Protein AF-A0A9N9IKG3-F1 (afdb_monomer)

Radius of gyration: 14.06 Å; Cα contacts (8 Å, |Δi|>4): 44; chains: 1; bounding box: 27×42×29 Å

InterPro domains:
  IPR007955 Bystin [PF05291] (2-61)
  IPR007955 Bystin [PTHR12821] (1-67)

Mean predicted aligned error: 5.91 Å

Sequence (70 aa):
NDERAMPVLWHQSFLVFAQRYKQDLTPEQKDALLGVMKAKTHELITPEIRREIVNSVARGEIMDTEMMEL

Foldseek 3Di:
DDQDADDPVVLVVLLVCLQPCLQVAAPVRLVVVVVVCVSHPDPPRSVSSCVSNVVYDYHPDDDCPVVVPD

Secondary structure (DSSP, 8-state):
---SPPPHHHHHHHHHHHHHHGGG--HHHHHHHHHHHHHS--TTTHHHHHHHHHTSPPTT----GGGG--

Structure (mmCIF, N/CA/C/O backbone):
data_AF-A0A9N9IKG3-F1
#
_entry.id   AF-A0A9N9IKG3-F1
#
loop_
_atom_site.group_PDB
_atom_site.id
_atom_site.type_symbol
_atom_site.label_atom_id
_atom_site.label_alt_id
_atom_site.label_comp_id
_atom_site.label_asym_id
_atom_site.label_entity_id
_atom_site.label_seq_id
_atom_site.pdbx_PDB_ins_code
_atom_site.Cartn_x
_atom_site.Cartn_y
_atom_site.Cartn_z
_atom_site.occupancy
_atom_site.B_iso_or_equiv
_atom_site.auth_seq_id
_atom_site.auth_comp_id
_atom_site.auth_asym_id
_atom_site.auth_atom_id
_atom_site.pdbx_PDB_model_num
ATOM 1 N N . ASN A 1 1 ? 6.157 -17.600 3.529 1.0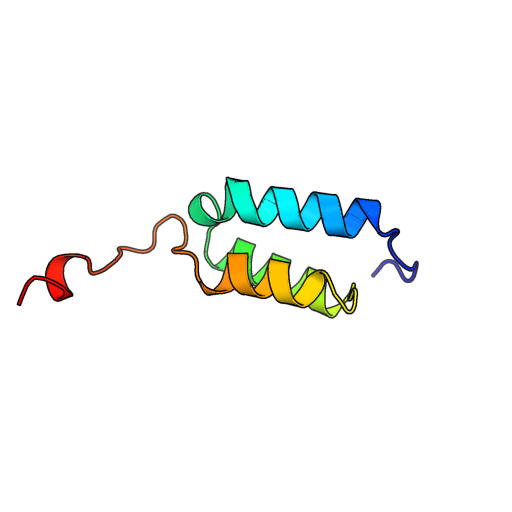0 68.75 1 ASN A N 1
ATOM 2 C CA . ASN A 1 1 ? 6.060 -16.401 2.671 1.00 68.75 1 ASN A CA 1
ATOM 3 C C . ASN A 1 1 ? 6.447 -16.813 1.264 1.00 68.75 1 ASN A C 1
ATOM 5 O O . ASN A 1 1 ? 7.369 -17.605 1.144 1.00 68.75 1 ASN A O 1
ATOM 9 N N . ASP A 1 2 ? 5.755 -16.341 0.229 1.00 85.19 2 ASP A N 1
ATOM 10 C CA . ASP A 1 2 ? 6.189 -16.556 -1.161 1.00 85.19 2 ASP A CA 1
ATOM 11 C C . ASP A 1 2 ? 7.459 -15.730 -1.414 1.00 85.19 2 ASP A C 1
ATOM 13 O O . ASP A 1 2 ? 7.474 -14.549 -1.072 1.00 85.19 2 ASP A O 1
ATOM 17 N N . GLU A 1 3 ? 8.521 -16.305 -1.977 1.00 89.75 3 GLU A N 1
ATOM 18 C CA . GLU A 1 3 ? 9.804 -15.618 -2.209 1.00 89.75 3 GLU A CA 1
ATOM 19 C C . GLU A 1 3 ? 9.873 -14.909 -3.567 1.00 89.75 3 GLU A C 1
ATOM 21 O O . GLU A 1 3 ? 10.731 -14.056 -3.783 1.00 89.75 3 GLU A O 1
ATOM 26 N N . ARG A 1 4 ? 8.934 -15.191 -4.477 1.00 92.06 4 ARG A N 1
ATOM 27 C CA . ARG A 1 4 ? 8.966 -14.660 -5.845 1.00 92.06 4 ARG A CA 1
ATOM 28 C C . ARG A 1 4 ? 8.823 -13.140 -5.866 1.00 92.06 4 ARG A C 1
ATOM 30 O O . ARG A 1 4 ? 8.018 -12.572 -5.121 1.00 92.06 4 ARG A O 1
ATOM 37 N N . ALA A 1 5 ? 9.556 -12.480 -6.758 1.00 91.25 5 ALA A N 1
ATOM 38 C CA . ALA A 1 5 ? 9.309 -11.079 -7.077 1.00 91.25 5 ALA A CA 1
ATOM 39 C C . ALA A 1 5 ? 7.926 -10.947 -7.732 1.00 91.25 5 ALA A C 1
ATOM 41 O O . ALA A 1 5 ? 7.582 -11.721 -8.628 1.00 91.25 5 ALA A O 1
ATOM 42 N N . MET A 1 6 ? 7.119 -9.996 -7.263 1.00 96.19 6 MET A N 1
ATOM 43 C CA . MET A 1 6 ? 5.804 -9.755 -7.850 1.00 96.19 6 MET A CA 1
ATOM 44 C C . MET A 1 6 ? 5.954 -8.886 -9.106 1.00 96.19 6 MET A C 1
ATOM 46 O O . MET A 1 6 ? 6.749 -7.945 -9.108 1.00 96.19 6 MET A O 1
ATOM 50 N N . PRO A 1 7 ? 5.218 -9.178 -10.191 1.00 97.25 7 PRO A N 1
ATOM 51 C CA . PRO A 1 7 ? 5.265 -8.357 -11.394 1.00 97.25 7 PRO A CA 1
ATOM 52 C C . PRO A 1 7 ? 4.660 -6.969 -11.137 1.00 97.25 7 PRO A C 1
ATOM 54 O O . PRO A 1 7 ? 3.798 -6.807 -10.274 1.00 97.25 7 PRO A O 1
ATOM 57 N N . VAL A 1 8 ? 5.034 -5.974 -11.949 1.00 97.75 8 VAL A N 1
ATOM 58 C CA . VAL A 1 8 ? 4.490 -4.598 -11.886 1.00 97.75 8 VAL A CA 1
ATOM 59 C C . VAL A 1 8 ? 2.960 -4.568 -11.820 1.00 97.75 8 VAL A C 1
ATOM 61 O O . VAL A 1 8 ? 2.398 -3.845 -10.999 1.00 97.75 8 VAL A O 1
ATOM 64 N N . LEU A 1 9 ? 2.281 -5.396 -12.622 1.00 98.19 9 LEU A N 1
ATOM 65 C CA . LEU A 1 9 ? 0.814 -5.474 -12.654 1.00 98.19 9 LEU A CA 1
ATOM 66 C C . LEU A 1 9 ? 0.196 -5.845 -11.300 1.00 98.19 9 LEU A C 1
ATOM 68 O O . LEU A 1 9 ? -0.896 -5.382 -10.972 1.00 98.19 9 LEU A O 1
ATOM 72 N N . TRP A 1 10 ? 0.889 -6.652 -10.495 1.00 98.19 10 TRP A N 1
ATOM 73 C CA . TRP A 1 10 ? 0.431 -7.006 -9.154 1.00 98.19 10 TRP A CA 1
ATOM 74 C C . TRP A 1 10 ? 0.448 -5.778 -8.234 1.00 98.19 10 TRP A C 1
ATOM 76 O O . TRP A 1 10 ? -0.547 -5.486 -7.572 1.00 98.19 10 TRP A O 1
ATOM 86 N N . HIS A 1 11 ? 1.531 -4.994 -8.268 1.00 98.31 11 HIS A N 1
ATOM 87 C CA . HIS A 1 11 ? 1.640 -3.750 -7.500 1.00 98.31 11 HIS A CA 1
ATOM 88 C C . HIS A 1 11 ? 0.639 -2.691 -7.972 1.00 98.31 11 HIS A C 1
ATOM 90 O O . HIS A 1 11 ? 0.032 -2.012 -7.149 1.00 98.31 11 HIS A O 1
ATOM 96 N N . GLN A 1 12 ? 0.421 -2.571 -9.284 1.00 98.44 12 GLN A N 1
ATOM 97 C CA . GLN A 1 12 ? -0.590 -1.671 -9.847 1.00 98.44 12 GLN A CA 1
ATOM 98 C C . GLN A 1 12 ? -2.005 -2.067 -9.410 1.00 98.44 12 GLN A C 1
ATOM 100 O O . GLN A 1 12 ? -2.787 -1.205 -9.018 1.00 98.44 12 GLN A O 1
ATOM 105 N N . SER A 1 13 ? -2.317 -3.365 -9.402 1.00 98.50 13 SER A N 1
ATOM 106 C CA . SER A 1 13 ? -3.605 -3.869 -8.908 1.00 98.50 13 SER A CA 1
ATOM 107 C C . SER A 1 13 ? -3.800 -3.545 -7.426 1.00 98.50 13 SER A C 1
ATOM 109 O O . SER A 1 13 ? -4.875 -3.102 -7.025 1.00 98.50 13 SER A O 1
ATOM 111 N N . PHE A 1 14 ? -2.747 -3.693 -6.617 1.00 98.44 14 PHE A N 1
ATOM 112 C CA . PHE A 1 14 ? -2.779 -3.327 -5.203 1.00 98.44 14 PHE A CA 1
ATOM 113 C C . PHE A 1 14 ? -2.960 -1.811 -5.003 1.00 98.44 14 PHE A C 1
ATOM 115 O O . PHE A 1 14 ? -3.761 -1.390 -4.170 1.00 98.44 14 PHE A O 1
ATOM 122 N N . LEU A 1 15 ? -2.303 -0.975 -5.810 1.00 98.50 15 LEU A N 1
AT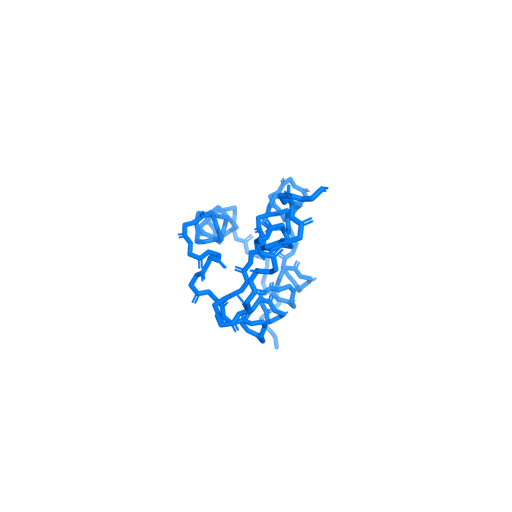OM 123 C CA . LEU A 1 15 ? -2.517 0.471 -5.771 1.00 98.50 15 LEU A CA 1
ATOM 124 C C . LEU A 1 15 ? -3.968 0.847 -6.080 1.00 98.50 15 LEU A C 1
ATOM 126 O O . LEU A 1 15 ? -4.565 1.604 -5.321 1.00 98.50 15 LEU A O 1
ATOM 130 N N . VAL A 1 16 ? -4.559 0.290 -7.140 1.00 98.56 16 VAL A N 1
ATOM 131 C CA . VAL A 1 16 ? -5.968 0.553 -7.477 1.00 98.56 16 VAL A CA 1
ATOM 132 C C . VAL A 1 16 ? -6.891 0.089 -6.349 1.00 98.56 16 VAL A C 1
ATOM 134 O O . VAL A 1 16 ? -7.817 0.809 -5.981 1.00 98.56 16 VAL A O 1
ATOM 137 N N . PHE A 1 17 ? -6.618 -1.075 -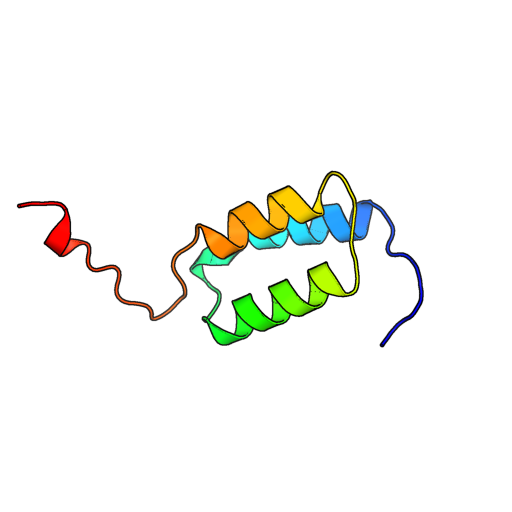5.756 1.00 98.50 17 PHE A N 1
ATOM 138 C CA . PHE A 1 17 ? -7.365 -1.562 -4.600 1.00 98.50 17 PHE A CA 1
ATOM 139 C C . PHE A 1 17 ? -7.308 -0.569 -3.428 1.00 98.50 17 PHE A C 1
ATOM 141 O O . PHE A 1 17 ? -8.354 -0.166 -2.920 1.00 98.50 17 PHE A O 1
ATOM 148 N N . ALA A 1 18 ? -6.111 -0.115 -3.043 1.00 97.81 18 ALA A N 1
ATOM 149 C CA . ALA A 1 18 ? -5.944 0.857 -1.965 1.00 97.81 18 ALA A CA 1
ATOM 150 C C . ALA A 1 18 ? -6.647 2.185 -2.288 1.00 97.81 18 ALA A C 1
ATOM 152 O O . ALA A 1 18 ? -7.363 2.721 -1.452 1.00 97.81 18 ALA A O 1
ATOM 153 N N . GLN A 1 19 ? -6.534 2.688 -3.517 1.00 97.75 19 GLN A N 1
ATOM 154 C CA . GLN A 1 19 ? -7.191 3.933 -3.925 1.00 97.75 19 GLN A CA 1
ATOM 155 C C . GLN A 1 19 ? -8.721 3.872 -3.823 1.00 97.75 19 GLN A C 1
ATOM 157 O O . GLN A 1 19 ? -9.341 4.898 -3.546 1.00 97.75 19 GLN A O 1
ATOM 162 N N . ARG A 1 20 ? -9.339 2.707 -4.072 1.00 97.56 20 ARG A N 1
ATOM 163 C CA . ARG A 1 20 ? -10.807 2.575 -4.136 1.00 97.56 20 ARG A CA 1
ATOM 164 C C . ARG A 1 20 ? -11.459 2.071 -2.863 1.00 97.56 20 ARG A C 1
ATOM 166 O O . ARG A 1 20 ? -12.578 2.482 -2.597 1.00 97.56 20 ARG A O 1
ATOM 173 N N . TYR A 1 21 ? -10.766 1.244 -2.089 1.00 97.00 21 TYR A N 1
ATOM 174 C CA . TYR A 1 21 ? -11.368 0.537 -0.957 1.00 97.00 21 TYR A CA 1
ATOM 175 C C . TYR A 1 21 ? -10.741 0.890 0.394 1.00 97.00 21 TYR A C 1
ATOM 177 O O . TYR A 1 21 ? -11.116 0.313 1.405 1.00 97.00 21 TYR A O 1
ATOM 185 N N . LYS A 1 22 ? -9.804 1.847 0.463 1.00 94.88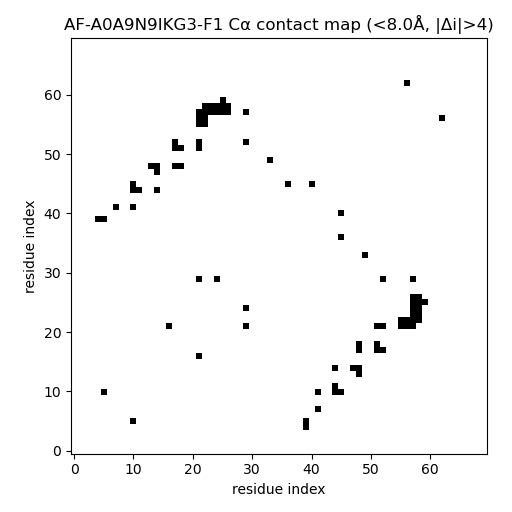 22 LYS A N 1
ATOM 186 C CA . LYS A 1 22 ? -9.141 2.254 1.722 1.00 94.88 22 LYS A CA 1
ATOM 187 C C . LYS A 1 22 ? -10.087 2.635 2.868 1.00 94.88 22 LYS A C 1
ATOM 189 O O . LYS A 1 22 ? -9.736 2.422 4.025 1.00 94.88 22 LYS A O 1
ATOM 194 N N . GLN A 1 23 ? -11.263 3.182 2.556 1.00 93.44 23 GLN A N 1
ATOM 195 C CA . GLN A 1 23 ? -12.285 3.563 3.542 1.00 93.44 23 GLN A CA 1
ATOM 196 C C . GLN A 1 23 ? -13.117 2.369 4.025 1.00 93.44 23 GLN A C 1
ATOM 198 O O . GLN A 1 23 ? -13.684 2.407 5.112 1.00 93.44 23 GLN A O 1
ATOM 203 N N . ASP A 1 24 ? -13.137 1.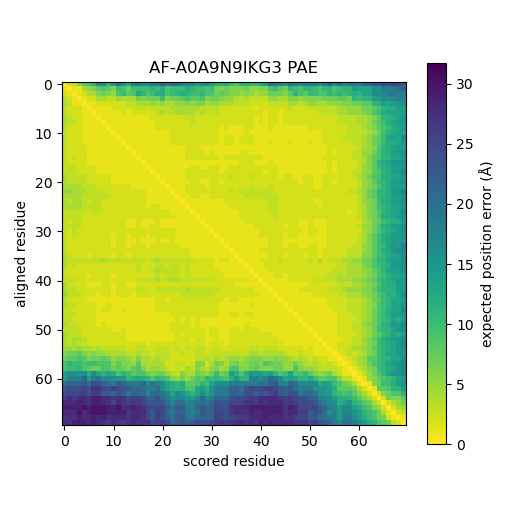284 3.252 1.00 95.12 24 ASP A N 1
ATOM 204 C CA . ASP A 1 24 ? -13.847 0.054 3.583 1.00 95.12 24 ASP A CA 1
ATOM 205 C C . ASP A 1 24 ? -12.980 -0.914 4.394 1.00 95.12 24 ASP A C 1
ATOM 207 O O . ASP A 1 24 ? -13.430 -2.014 4.690 1.00 95.12 24 ASP A O 1
ATOM 211 N N . LEU A 1 25 ? -11.747 -0.552 4.761 1.00 95.44 25 LEU A N 1
ATOM 212 C CA . LEU A 1 25 ? -10.827 -1.411 5.512 1.00 95.44 25 LEU A CA 1
ATOM 213 C C . LEU A 1 25 ? -10.879 -1.116 7.010 1.00 95.44 25 LEU A C 1
ATOM 215 O O . LEU A 1 25 ? -10.820 0.049 7.400 1.00 95.44 25 LEU A O 1
ATOM 219 N N . THR A 1 26 ? -10.906 -2.157 7.848 1.00 95.69 26 THR A N 1
ATOM 220 C CA . THR A 1 26 ? -10.666 -2.001 9.297 1.00 95.69 26 THR A CA 1
ATOM 221 C C . THR A 1 26 ? -9.201 -1.646 9.578 1.00 95.69 26 THR A C 1
ATOM 223 O O . THR A 1 26 ? -8.346 -1.880 8.711 1.00 95.69 26 THR A O 1
ATOM 226 N N . PRO A 1 27 ? -8.873 -1.130 10.777 1.00 94.56 27 PRO A N 1
ATOM 227 C CA . PRO A 1 27 ? -7.487 -0.869 11.167 1.00 94.56 27 PRO A CA 1
ATOM 228 C C . PRO A 1 27 ? -6.579 -2.097 11.001 1.00 94.56 27 PRO A C 1
ATOM 230 O O . PRO A 1 27 ? -5.527 -2.017 10.369 1.00 94.56 27 PRO A O 1
ATOM 233 N N . GLU A 1 28 ? -7.034 -3.277 11.429 1.00 95.81 28 GLU A N 1
ATOM 234 C CA . GLU A 1 28 ? -6.257 -4.522 11.347 1.00 95.81 28 GLU A CA 1
ATOM 235 C C . GLU A 1 28 ? -6.009 -4.946 9.894 1.00 95.81 28 GLU A C 1
ATOM 237 O O . GLU A 1 28 ? -4.947 -5.471 9.552 1.00 95.81 28 GLU A O 1
ATOM 242 N N . GLN A 1 29 ? -6.984 -4.706 9.010 1.00 97.00 29 GLN A N 1
ATOM 243 C CA . GLN A 1 29 ? -6.822 -4.966 7.582 1.00 97.00 29 GLN A CA 1
ATOM 244 C C . GLN A 1 29 ? -5.792 -4.015 6.964 1.00 97.00 29 GLN A C 1
ATOM 246 O O . GLN A 1 29 ? -4.985 -4.451 6.142 1.00 97.00 29 GLN A O 1
ATOM 251 N N . LYS A 1 30 ? -5.768 -2.739 7.369 1.00 96.38 30 LYS A N 1
ATOM 252 C CA . LYS A 1 30 ? -4.744 -1.784 6.919 1.00 96.38 30 LYS A CA 1
ATOM 253 C C . LYS A 1 30 ? -3.352 -2.202 7.379 1.00 96.38 30 LYS A C 1
ATOM 255 O O . LYS A 1 30 ? -2.437 -2.227 6.555 1.00 96.38 30 LYS A O 1
ATOM 260 N N . ASP A 1 31 ? -3.203 -2.620 8.630 1.00 96.69 31 ASP A N 1
ATOM 261 C CA . ASP A 1 31 ? -1.929 -3.113 9.162 1.00 96.69 31 ASP A CA 1
ATOM 262 C C . ASP A 1 31 ? -1.432 -4.356 8.415 1.00 96.69 31 ASP A C 1
ATOM 264 O O . ASP A 1 31 ? -0.253 -4.449 8.054 1.00 96.69 31 ASP A O 1
ATOM 268 N N . ALA A 1 32 ? -2.333 -5.288 8.087 1.00 97.19 32 ALA A N 1
ATOM 269 C CA . ALA A 1 32 ? -1.990 -6.454 7.279 1.00 97.19 32 ALA A CA 1
ATOM 270 C C . ALA A 1 32 ? -1.457 -6.051 5.889 1.00 97.19 32 ALA A C 1
ATOM 272 O O . ALA A 1 32 ? -0.451 -6.595 5.424 1.00 97.19 32 ALA A O 1
ATOM 273 N N . LEU A 1 33 ? -2.075 -5.059 5.242 1.00 97.31 33 LEU A N 1
ATOM 274 C CA . LEU A 1 33 ? -1.629 -4.534 3.947 1.00 97.31 33 LEU A CA 1
ATOM 275 C C . LEU A 1 33 ? -0.274 -3.810 4.034 1.00 97.31 33 LEU A C 1
ATOM 277 O O . LEU A 1 33 ? 0.544 -3.935 3.115 1.00 97.31 33 LEU A O 1
ATOM 281 N N . LEU A 1 34 ? 0.010 -3.113 5.140 1.00 96.75 34 LEU A N 1
ATOM 282 C CA . LEU A 1 34 ? 1.340 -2.555 5.418 1.00 96.75 34 LEU A CA 1
ATOM 283 C C . LEU A 1 34 ? 2.397 -3.667 5.557 1.00 96.75 34 LEU A C 1
ATOM 285 O O . LEU A 1 34 ? 3.521 -3.536 5.064 1.00 96.75 34 LEU A O 1
ATOM 289 N N . GLY A 1 35 ? 2.030 -4.801 6.158 1.00 96.81 35 GLY A N 1
ATOM 290 C CA . GLY A 1 35 ? 2.872 -5.999 6.196 1.00 96.81 35 GLY A CA 1
ATOM 291 C C . GLY A 1 35 ? 3.165 -6.562 4.801 1.00 96.81 35 GLY A C 1
ATOM 292 O O . GLY A 1 35 ? 4.315 -6.878 4.483 1.00 96.81 35 GLY A O 1
ATOM 293 N N . VAL A 1 36 ? 2.147 -6.626 3.936 1.00 96.00 36 VAL A N 1
ATOM 294 C CA . VAL A 1 36 ? 2.284 -7.105 2.551 1.00 96.00 36 VAL A CA 1
ATOM 295 C C . VAL A 1 36 ? 3.266 -6.242 1.756 1.00 96.00 36 VAL A C 1
ATOM 297 O O . VAL A 1 36 ? 4.179 -6.782 1.131 1.00 96.00 36 VAL A O 1
ATOM 300 N N . MET A 1 37 ? 3.142 -4.912 1.808 1.00 94.56 37 MET A N 1
ATOM 301 C CA . MET A 1 37 ? 4.043 -4.024 1.060 1.00 94.56 37 MET A CA 1
ATOM 302 C C . MET A 1 37 ? 5.480 -4.015 1.596 1.00 94.56 37 MET A C 1
ATOM 304 O O . MET A 1 37 ? 6.398 -3.733 0.833 1.00 94.56 37 MET A O 1
ATOM 308 N N . LYS A 1 38 ? 5.691 -4.350 2.879 1.00 93.50 38 LYS A N 1
ATOM 309 C CA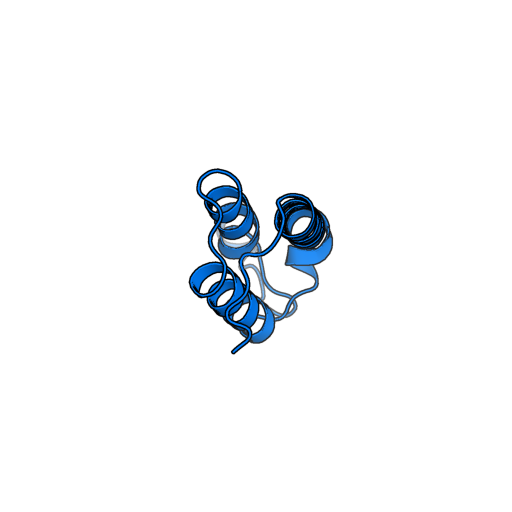 . LYS A 1 38 ? 7.032 -4.541 3.455 1.00 93.50 38 LYS A CA 1
ATOM 310 C C . LYS A 1 38 ? 7.693 -5.815 2.927 1.00 93.50 38 LYS A C 1
ATOM 312 O O . LYS A 1 38 ? 8.901 -5.838 2.717 1.00 93.50 38 LYS A O 1
ATOM 317 N N . ALA A 1 39 ? 6.909 -6.877 2.731 1.00 94.94 39 ALA A N 1
ATOM 318 C CA . ALA A 1 39 ? 7.399 -8.132 2.169 1.00 94.94 39 ALA A CA 1
ATOM 319 C C . ALA A 1 39 ? 7.588 -8.061 0.643 1.00 94.94 39 ALA A C 1
ATOM 321 O O . ALA A 1 39 ? 8.451 -8.753 0.104 1.00 94.94 39 ALA A O 1
ATOM 322 N N . LYS A 1 40 ? 6.773 -7.254 -0.050 1.00 95.50 40 LYS A N 1
ATOM 323 C CA . LYS A 1 40 ? 6.748 -7.097 -1.511 1.00 95.50 40 LYS A CA 1
ATOM 324 C C . LYS A 1 40 ? 6.833 -5.618 -1.892 1.00 95.50 40 LYS A C 1
ATOM 326 O O . LYS A 1 40 ? 5.813 -4.953 -2.083 1.00 95.50 40 LYS A O 1
ATOM 331 N N . THR A 1 41 ? 8.060 -5.124 -2.036 1.00 95.75 41 THR A N 1
ATOM 332 C CA . THR A 1 41 ? 8.348 -3.712 -2.320 1.00 95.75 41 THR A CA 1
ATOM 333 C C . THR A 1 41 ? 8.575 -3.464 -3.808 1.00 95.75 41 THR A C 1
ATOM 335 O O . THR A 1 41 ? 9.332 -4.183 -4.453 1.00 95.75 41 THR A O 1
ATOM 338 N N . HIS A 1 42 ? 7.972 -2.398 -4.329 1.00 97.62 42 HIS A N 1
ATOM 339 C CA . HIS A 1 42 ? 8.290 -1.808 -5.624 1.00 97.62 42 HIS A CA 1
ATOM 340 C C . HIS A 1 42 ? 8.668 -0.340 -5.422 1.00 97.62 42 HIS A C 1
ATOM 342 O O . HIS A 1 42 ? 7.881 0.419 -4.856 1.00 97.62 42 HIS A O 1
ATOM 348 N N . GLU A 1 43 ? 9.825 0.078 -5.934 1.00 97.19 43 GLU A N 1
ATOM 349 C CA . GLU A 1 43 ? 10.454 1.374 -5.626 1.00 97.19 43 GLU A CA 1
ATOM 350 C C . GLU A 1 43 ? 9.529 2.579 -5.844 1.00 97.19 43 GLU A C 1
ATOM 352 O O . GLU A 1 43 ? 9.426 3.442 -4.979 1.00 97.19 43 GLU A O 1
ATOM 357 N N . LEU A 1 44 ? 8.801 2.606 -6.964 1.00 97.75 44 LEU A N 1
ATOM 358 C CA . LEU A 1 44 ? 7.931 3.736 -7.317 1.00 97.75 44 LEU A CA 1
ATOM 359 C C . LEU A 1 44 ? 6.473 3.602 -6.846 1.00 97.75 44 LEU A C 1
ATOM 361 O O . LEU A 1 44 ? 5.793 4.607 -6.688 1.00 97.75 44 LEU A O 1
ATOM 365 N N . ILE A 1 45 ? 5.965 2.381 -6.640 1.00 98.44 45 ILE A N 1
ATOM 366 C CA . ILE A 1 45 ? 4.522 2.140 -6.432 1.00 98.44 45 ILE A CA 1
ATOM 367 C C . ILE A 1 45 ? 4.211 1.941 -4.947 1.00 98.44 45 ILE A C 1
ATOM 369 O O . ILE A 1 45 ? 3.205 2.445 -4.456 1.00 98.44 45 ILE A O 1
ATOM 373 N N . THR A 1 46 ? 5.073 1.240 -4.205 1.00 98.12 46 THR A N 1
ATOM 374 C CA . THR A 1 46 ? 4.880 1.015 -2.765 1.00 98.12 46 THR A CA 1
ATOM 375 C C . THR A 1 46 ? 4.724 2.318 -1.962 1.00 98.12 46 THR A C 1
ATOM 377 O O . THR A 1 46 ? 3.842 2.345 -1.099 1.00 98.12 46 THR A O 1
ATOM 380 N N . PRO A 1 47 ? 5.478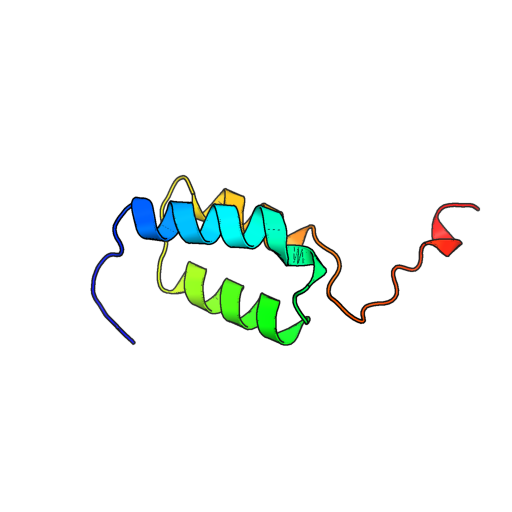 3.407 -2.232 1.00 98.38 47 PRO A N 1
ATOM 381 C CA . PRO A 1 47 ? 5.256 4.691 -1.562 1.00 98.38 47 PRO A CA 1
ATOM 382 C C . PRO A 1 47 ? 3.839 5.245 -1.765 1.00 98.38 47 PRO A C 1
ATOM 384 O O . PRO A 1 47 ? 3.234 5.731 -0.809 1.00 98.38 47 PRO A O 1
ATOM 387 N N . GLU A 1 48 ? 3.274 5.097 -2.966 1.00 98.44 48 GLU A N 1
ATOM 388 C CA . GLU A 1 48 ? 1.910 5.541 -3.267 1.00 98.44 48 GLU A CA 1
ATOM 389 C C . GLU A 1 48 ? 0.860 4.691 -2.552 1.00 98.44 48 GLU A C 1
ATOM 391 O O . GLU A 1 48 ? -0.057 5.239 -1.947 1.00 98.44 48 GLU A O 1
ATOM 396 N N . ILE A 1 49 ? 1.021 3.362 -2.526 1.00 98.31 49 ILE A N 1
ATOM 397 C CA . ILE A 1 49 ? 0.114 2.478 -1.770 1.00 98.31 49 ILE A CA 1
ATOM 398 C C . ILE A 1 49 ? 0.128 2.861 -0.285 1.00 98.31 49 ILE A C 1
ATOM 400 O O . ILE A 1 49 ? -0.926 2.985 0.339 1.00 98.31 49 ILE A O 1
ATOM 404 N N . ARG A 1 50 ? 1.319 3.093 0.284 1.00 98.00 50 ARG A N 1
ATOM 405 C CA . ARG A 1 50 ? 1.462 3.525 1.679 1.00 98.00 50 ARG A CA 1
ATOM 406 C C . ARG A 1 50 ? 0.749 4.851 1.926 1.00 98.00 50 ARG A C 1
ATOM 408 O O . ARG A 1 50 ? 0.046 4.964 2.925 1.00 98.00 50 ARG A O 1
ATOM 415 N N . ARG A 1 51 ? 0.913 5.833 1.032 1.00 98.00 51 ARG A N 1
ATOM 416 C CA . ARG A 1 51 ? 0.240 7.138 1.119 1.00 98.00 51 ARG A CA 1
ATOM 417 C C . ARG A 1 51 ? -1.279 6.976 1.139 1.00 98.00 51 ARG A C 1
ATOM 419 O O . ARG A 1 51 ? -1.935 7.588 1.975 1.00 98.00 51 ARG A O 1
ATOM 426 N N . GLU A 1 52 ? -1.829 6.135 0.265 1.00 97.50 52 GLU A N 1
ATOM 427 C CA . GLU A 1 52 ? -3.272 5.875 0.212 1.00 97.50 52 GLU A CA 1
ATOM 428 C C . GLU A 1 52 ? -3.794 5.220 1.497 1.00 97.50 52 GLU A C 1
ATOM 430 O O . GLU A 1 52 ? -4.827 5.640 2.011 1.00 97.50 52 GLU A O 1
ATOM 435 N N . ILE A 1 53 ? -3.080 4.233 2.047 1.00 96.06 53 ILE A N 1
ATOM 436 C CA . ILE A 1 53 ? -3.516 3.523 3.259 1.00 96.06 53 ILE A CA 1
ATOM 437 C C . ILE A 1 53 ? -3.376 4.399 4.509 1.00 96.06 53 ILE A C 1
ATOM 439 O O . ILE A 1 53 ? -4.342 4.533 5.257 1.00 96.06 53 ILE A O 1
ATOM 443 N N . VAL A 1 54 ? -2.212 5.017 4.729 1.00 95.25 54 VAL A N 1
ATOM 444 C CA . VAL A 1 54 ? -1.920 5.789 5.952 1.00 95.25 54 VAL A CA 1
ATOM 445 C C . VAL A 1 54 ? -2.770 7.056 6.046 1.00 95.25 54 VAL A C 1
ATOM 447 O O . VAL A 1 54 ? -3.197 7.421 7.133 1.00 95.25 54 VAL A O 1
ATOM 450 N N . ASN A 1 55 ? -3.068 7.705 4.918 1.00 93.50 55 ASN A N 1
ATOM 451 C CA . ASN A 1 55 ? -3.842 8.950 4.907 1.00 93.50 55 ASN A CA 1
ATOM 452 C C . ASN A 1 55 ? -5.354 8.706 4.778 1.00 93.50 55 ASN A C 1
ATOM 454 O O . ASN A 1 55 ? -6.091 9.586 4.333 1.00 93.50 55 ASN A O 1
ATOM 458 N N . SER A 1 56 ? -5.823 7.500 5.093 1.00 91.88 56 SER A N 1
ATOM 459 C CA . SER A 1 56 ? -7.237 7.147 5.018 1.00 91.88 56 SER A CA 1
ATOM 460 C C . SER A 1 56 ? -7.786 6.805 6.386 1.00 91.88 56 SER A C 1
ATOM 462 O O . SER A 1 56 ? -7.116 6.176 7.199 1.00 91.88 56 SER A O 1
ATOM 464 N N . VAL A 1 57 ? -9.051 7.137 6.590 1.00 90.56 57 VAL A N 1
ATOM 465 C CA . VAL A 1 57 ? -9.812 6.795 7.795 1.00 90.56 57 VAL A CA 1
ATOM 466 C C . VAL A 1 57 ? -10.261 5.347 7.690 1.00 90.56 57 VAL A C 1
ATOM 468 O O . VAL A 1 57 ? -10.630 4.900 6.599 1.00 90.56 57 VAL A O 1
ATOM 471 N N . ALA A 1 58 ? -10.107 4.561 8.756 1.00 88.19 58 ALA A N 1
ATOM 472 C CA . ALA A 1 58 ? -10.519 3.163 8.731 1.00 88.19 58 ALA A CA 1
ATOM 473 C C . ALA A 1 58 ? -12.023 3.019 8.971 1.00 88.19 58 ALA A C 1
ATOM 475 O O . ALA A 1 58 ? -12.668 3.831 9.632 1.00 88.19 58 ALA A O 1
ATOM 476 N N . ARG A 1 59 ? -12.592 1.939 8.442 1.00 86.00 59 ARG A N 1
ATOM 477 C CA . ARG A 1 59 ? -13.983 1.576 8.678 1.00 86.00 59 ARG A CA 1
ATOM 478 C C . ARG A 1 59 ? -14.198 1.343 10.1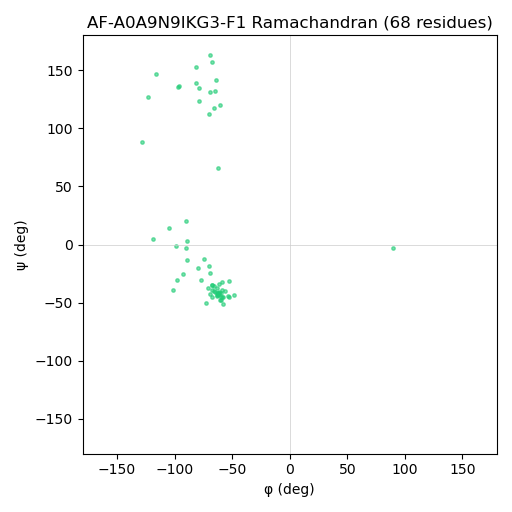72 1.00 86.00 59 ARG A C 1
ATOM 480 O O . ARG A 1 59 ? -13.594 0.438 10.744 1.00 86.00 59 ARG A O 1
ATOM 487 N N . GLY A 1 60 ? -15.097 2.117 10.772 1.00 75.31 60 GLY A N 1
ATOM 488 C CA . GLY A 1 60 ? -15.412 2.035 12.201 1.00 75.31 60 GLY A CA 1
ATOM 489 C C . GLY A 1 60 ? -14.558 2.940 13.091 1.00 75.31 60 GLY A C 1
ATOM 490 O O . GLY A 1 60 ? -14.832 3.014 14.285 1.00 75.31 60 GLY A O 1
ATOM 491 N N . GLU A 1 61 ? -13.584 3.663 12.532 1.00 77.88 61 GLU A N 1
ATOM 492 C CA . GLU A 1 61 ? -12.978 4.797 13.228 1.00 77.88 61 GLU A CA 1
ATOM 493 C C . GLU A 1 61 ? -13.917 5.999 13.113 1.00 77.88 61 GLU A C 1
ATOM 495 O O . GLU A 1 61 ? -14.302 6.412 12.016 1.00 77.88 61 GLU A O 1
ATOM 500 N N . ILE A 1 62 ? -14.311 6.552 14.258 1.00 63.75 62 ILE A N 1
ATOM 501 C CA . ILE A 1 62 ? -15.006 7.834 14.305 1.00 63.75 62 ILE A CA 1
ATOM 502 C C . ILE A 1 62 ? -13.961 8.881 13.920 1.00 63.75 62 ILE A C 1
ATOM 504 O O . ILE A 1 62 ? -12.993 9.092 14.646 1.00 63.75 62 ILE A O 1
ATOM 508 N N . MET A 1 63 ? -14.120 9.518 12.759 1.00 60.56 63 MET A N 1
ATOM 509 C CA . MET A 1 63 ? -13.442 10.789 12.529 1.00 60.56 63 MET A CA 1
ATOM 510 C C . MET A 1 63 ? -14.044 11.779 13.513 1.00 60.56 63 MET A C 1
ATOM 512 O O . MET A 1 63 ? -15.239 12.063 13.392 1.00 60.56 63 MET A O 1
ATOM 516 N N . ASP A 1 64 ? -13.236 12.317 14.429 1.00 57.78 64 ASP A N 1
ATOM 517 C CA . ASP A 1 64 ? -13.546 13.525 15.209 1.00 57.78 64 ASP A CA 1
ATOM 518 C C . ASP A 1 64 ? -13.705 14.724 14.256 1.00 57.78 64 ASP A C 1
ATOM 520 O O . ASP A 1 64 ? -12.914 15.663 14.210 1.00 57.78 64 ASP A O 1
ATOM 524 N N . THR A 1 65 ? -14.741 14.667 13.425 1.00 54.16 65 THR A N 1
ATOM 525 C CA . THR A 1 65 ? -15.107 15.699 12.456 1.00 54.16 65 THR A CA 1
ATOM 526 C C . THR A 1 65 ? -15.641 16.930 13.196 1.00 54.16 65 THR A C 1
ATOM 528 O O . THR A 1 65 ? -15.586 18.032 12.667 1.00 54.16 65 THR A O 1
ATOM 531 N N . GLU A 1 66 ? -16.054 16.774 14.458 1.00 53.16 66 GLU A N 1
ATOM 532 C CA . GLU A 1 66 ? -16.505 17.861 15.336 1.00 53.16 66 GLU A CA 1
ATOM 533 C C . GLU A 1 66 ? -15.359 18.752 15.863 1.00 53.16 66 GLU A C 1
ATOM 535 O O . GLU A 1 66 ? -15.619 19.844 16.359 1.00 53.16 66 GLU A O 1
ATOM 540 N N . MET A 1 67 ? -14.086 18.354 15.725 1.00 55.69 67 MET A N 1
ATOM 541 C CA . MET A 1 67 ? -12.938 19.151 16.192 1.00 55.69 67 MET A CA 1
ATOM 542 C C . MET A 1 67 ? -12.364 20.133 15.154 1.00 55.69 67 MET A C 1
ATOM 544 O O . MET A 1 67 ? -11.439 20.876 15.477 1.00 55.69 67 MET A O 1
ATOM 548 N N . MET A 1 68 ? -12.882 20.152 13.920 1.00 58.16 68 MET A N 1
ATOM 549 C CA . MET A 1 68 ? -12.449 21.094 12.871 1.00 58.16 68 MET A CA 1
ATOM 550 C C . MET A 1 68 ? -13.372 22.316 12.708 1.00 58.16 68 MET A C 1
ATOM 552 O O . MET A 1 68 ? -13.068 23.182 11.891 1.00 58.16 68 MET A O 1
ATOM 556 N N . GLU A 1 69 ? -14.468 22.409 13.473 1.00 54.06 69 GLU A N 1
ATOM 557 C CA . GLU A 1 69 ? -15.421 23.536 13.426 1.00 54.06 69 GLU A CA 1
ATOM 558 C C . GLU A 1 69 ? -15.308 24.524 14.613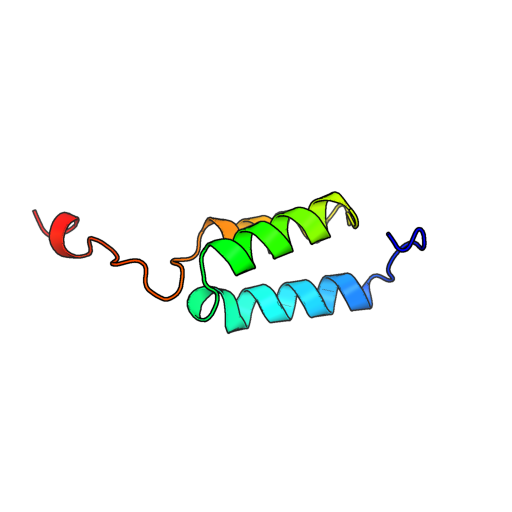 1.00 54.06 69 GLU A C 1
ATOM 560 O O . GLU A 1 69 ? -16.194 25.363 14.785 1.00 54.06 69 GLU A O 1
ATOM 565 N N . LEU A 1 70 ? -14.229 24.478 15.413 1.00 46.00 70 LEU A N 1
ATOM 566 C CA . LEU A 1 70 ? -13.962 25.436 16.507 1.00 46.00 70 LEU A CA 1
ATOM 567 C C . LEU A 1 70 ? -12.740 26.326 16.251 1.00 46.00 70 LEU A C 1
ATOM 569 O O . LEU A 1 70 ? -11.662 25.779 15.928 1.00 46.00 70 LEU A O 1
#

Organism: NCBI:txid94023

Nearest PDB structures (foldseek):
  5wwo-assembly2_B  TM=9.341E-01  e=4.079E-05  Saccharomyces cerevisiae S288C
  6rxt-assembly1_CX  TM=9.614E-01  e=7.701E-05  Thermochaetoides thermophila
  7wtv-assembly1_w  TM=9.771E-01  e=1.058E-04  Homo sapiens
  6zqd-assembly1_JH  TM=9.674E-01  e=2.129E-04  Saccharomyces cerevisiae S288C
  7mqa-assembly1_SZ  TM=9.715E-01  e=1.364E-04  Homo sapiens

pLDDT: mean 89.76, std 14.13, range [46.0, 98.56]

Solvent-accessible surface area (backbone atoms only — not comparable to full-atom values): 4293 Å² total; per-residue (Å²): 131,87,84,72,84,76,57,71,67,56,56,52,51,50,36,54,46,33,71,73,43,32,57,76,27,38,64,69,55,50,53,51,52,55,51,49,45,72,78,58,72,44,92,80,54,43,61,52,36,49,52,41,49,72,77,40,62,34,43,88,57,82,74,73,67,78,70,76,80,116